Protein AF-A0A6V7LJR9-F1 (afdb_monomer_lite)

Sequence (68 aa):
GKVKLSPGIYAFPFTYVLPTNIPSTFSHENGKIEYTVTAKVDRTDEEFPKAKVHFKVEHLLDLSRYQS

Secondary structure (DSSP, 8-state):
-PPPPPSS--------PPPTTPPPPEEETTEEE-EEEEE----SSS-PPPEEEEE----SS-GGGG--

Foldseek 3Di:
DDDDDDPDDDDDDDDDDDDPPDDWFDDDPVDTDWDKDWDADDDPDPGDDIDIDTDTDDDPPPPVVPPD

InterPro domains:
  IPR011021 Arrestin-like, N-terminal [PF00339] (2-63)
  IPR014752 Arrestin-like, C-terminal domain superfamily [G3DSA:2.60.40.640] (1-67)
  IPR014756 Immunoglobulin E-set [SSF81296] (3-64)

Organism: NCBI:txid1563983

Structure (mmCIF, N/CA/C/O backbone):
data_AF-A0A6V7LJR9-F1
#
_entry.id   AF-A0A6V7LJR9-F1
#
loop_
_atom_site.group_PDB
_atom_site.id
_atom_site.type_symbol
_atom_site.label_atom_id
_atom_site.label_alt_id
_atom_site.label_comp_id
_atom_site.label_asym_id
_atom_site.label_entity_id
_atom_site.label_seq_id
_atom_site.pdbx_PDB_ins_code
_atom_site.Cartn_x
_atom_site.Cartn_y
_atom_site.Cartn_z
_atom_site.occupancy
_atom_site.B_iso_or_equiv
_atom_site.auth_seq_id
_atom_site.auth_comp_id
_atom_site.auth_asym_id
_atom_site.auth_atom_id
_atom_site.pdbx_PDB_model_num
ATOM 1 N N . GLY A 1 1 ? -21.873 12.413 9.087 1.00 51.44 1 GLY A N 1
ATOM 2 C CA . GLY A 1 1 ? -22.151 12.137 10.511 1.00 51.44 1 GLY A CA 1
ATOM 3 C C . GLY A 1 1 ? -20.910 11.545 11.145 1.00 51.44 1 GLY A C 1
ATOM 4 O O . GLY A 1 1 ? -20.250 10.761 10.480 1.00 51.44 1 GLY A O 1
ATOM 5 N N . LYS A 1 2 ? -20.550 11.940 12.373 1.00 60.50 2 LYS A N 1
ATOM 6 C CA . LYS A 1 2 ? -19.397 11.360 13.083 1.00 60.50 2 LYS A CA 1
ATOM 7 C C . LYS A 1 2 ? -19.831 10.068 13.780 1.00 60.50 2 LYS A C 1
ATOM 9 O O . LYS A 1 2 ? -20.736 10.104 14.610 1.00 60.50 2 LYS A O 1
ATOM 14 N N . VAL A 1 3 ? -19.206 8.946 13.434 1.00 76.19 3 VAL A N 1
ATOM 15 C CA . VAL A 1 3 ? -19.444 7.648 14.082 1.00 76.19 3 VAL A CA 1
ATOM 16 C C . VAL A 1 3 ? -18.581 7.572 15.342 1.00 76.19 3 VAL A C 1
ATOM 18 O O . VAL A 1 3 ? -17.372 7.783 15.272 1.00 76.19 3 VAL A O 1
ATOM 21 N N . LYS A 1 4 ? -19.190 7.295 16.501 1.00 80.75 4 LYS A N 1
ATOM 22 C CA . LYS A 1 4 ? -18.457 6.996 17.740 1.00 80.75 4 LYS A CA 1
ATOM 23 C C . LYS A 1 4 ? -18.165 5.498 17.784 1.00 80.75 4 LYS A C 1
ATOM 25 O O . LYS A 1 4 ? -19.098 4.702 17.771 1.00 80.75 4 LYS A O 1
ATOM 30 N N . LEU A 1 5 ? -16.888 5.133 17.843 1.00 83.75 5 LEU A N 1
ATOM 31 C CA . LEU A 1 5 ? -16.447 3.749 18.002 1.00 83.75 5 LEU A CA 1
ATOM 32 C C . LEU A 1 5 ? -16.286 3.445 19.497 1.00 83.75 5 LEU A C 1
ATOM 34 O O . LEU A 1 5 ? -15.573 4.159 20.200 1.00 83.75 5 LEU A O 1
ATOM 38 N N . SER A 1 6 ? -16.950 2.401 19.992 1.00 91.50 6 SER A N 1
ATOM 39 C CA . SER A 1 6 ? -16.677 1.845 21.322 1.00 91.50 6 SER A CA 1
ATOM 40 C C . SER A 1 6 ? -15.343 1.085 21.329 1.00 91.50 6 SER A C 1
ATOM 42 O O . SER A 1 6 ? -14.865 0.696 20.259 1.00 91.50 6 SER A O 1
ATOM 44 N N . PRO A 1 7 ? -14.734 0.820 22.497 1.00 91.06 7 PRO A N 1
ATOM 45 C CA . PRO A 1 7 ? -13.581 -0.074 22.577 1.00 91.06 7 PRO A CA 1
ATOM 46 C C . PRO A 1 7 ? -13.886 -1.424 21.916 1.00 91.06 7 PRO A C 1
ATOM 48 O O . PRO A 1 7 ? -14.949 -2.002 22.144 1.00 91.06 7 PRO A O 1
ATOM 51 N N . GLY A 1 8 ? -12.978 -1.904 21.070 1.00 93.19 8 GLY A N 1
ATOM 52 C CA . GLY A 1 8 ? -13.174 -3.130 20.302 1.00 93.19 8 GLY A CA 1
ATOM 53 C C . GLY A 1 8 ? -12.258 -3.212 19.085 1.00 93.19 8 GLY A C 1
ATOM 54 O O . GLY A 1 8 ? -11.454 -2.313 18.832 1.00 93.19 8 GLY A O 1
ATOM 55 N N . ILE A 1 9 ? -12.391 -4.305 18.334 1.00 92.00 9 ILE A N 1
ATOM 56 C CA . ILE A 1 9 ? -11.663 -4.539 17.085 1.00 92.00 9 ILE A CA 1
ATOM 57 C C . ILE A 1 9 ? -12.619 -4.292 15.922 1.00 92.00 9 ILE A C 1
ATOM 59 O O . ILE A 1 9 ? -13.683 -4.902 15.846 1.00 92.00 9 ILE A O 1
ATOM 63 N N . TYR A 1 10 ? -12.213 -3.418 15.005 1.00 90.25 10 TYR A N 1
ATOM 64 C CA . TYR A 1 10 ? -12.966 -3.097 13.798 1.00 90.25 10 TYR A CA 1
ATOM 65 C C . TYR A 1 10 ? -12.181 -3.566 12.578 1.00 90.25 10 TYR A C 1
ATOM 67 O O . TYR A 1 10 ? -11.031 -3.172 12.388 1.00 90.25 10 TYR A O 1
ATOM 75 N N . ALA A 1 11 ? -12.808 -4.399 11.751 1.00 92.38 11 ALA A N 1
ATOM 76 C CA . ALA A 1 11 ? -12.245 -4.863 10.492 1.00 92.38 11 ALA A CA 1
ATOM 77 C C . ALA A 1 11 ? -12.969 -4.189 9.323 1.00 92.38 11 ALA A C 1
ATOM 79 O O . ALA A 1 11 ? -14.195 -4.225 9.242 1.00 92.38 11 ALA A O 1
ATOM 80 N N . PHE A 1 12 ? -12.199 -3.604 8.408 1.00 90.75 12 PHE A N 1
ATOM 81 C CA . PHE A 1 12 ? -12.702 -2.971 7.190 1.00 90.75 12 PHE A CA 1
ATOM 82 C C . PHE A 1 12 ? -12.138 -3.725 5.980 1.00 90.75 12 PHE A C 1
ATOM 84 O O . PHE A 1 12 ? -11.101 -3.327 5.442 1.00 90.75 12 PHE A O 1
ATOM 91 N N . PRO A 1 13 ? -12.740 -4.863 5.590 1.00 94.62 13 PRO A N 1
ATOM 92 C CA . PRO A 1 13 ? -12.274 -5.616 4.436 1.00 94.62 13 PRO A CA 1
ATOM 93 C C . PRO A 1 13 ? -12.451 -4.780 3.167 1.00 94.62 13 PRO A C 1
ATOM 95 O O . PRO A 1 13 ? -13.469 -4.114 2.979 1.00 94.62 13 PRO A O 1
ATOM 98 N N . PHE A 1 14 ? -11.461 -4.832 2.283 1.00 93.56 14 PHE A N 1
ATOM 99 C CA . PHE A 1 14 ? -11.528 -4.205 0.970 1.00 93.56 14 PHE A CA 1
ATOM 100 C C . PHE A 1 14 ? -11.008 -5.175 -0.088 1.00 93.56 14 PHE A C 1
ATOM 102 O O . PHE A 1 14 ? -10.261 -6.112 0.197 1.00 93.56 14 PHE A O 1
ATOM 109 N N . THR A 1 15 ? -11.410 -4.953 -1.332 1.00 95.56 15 THR A N 1
ATOM 110 C CA . THR A 1 15 ? -10.907 -5.692 -2.489 1.00 95.56 15 THR A CA 1
ATOM 111 C C . THR A 1 15 ? -10.769 -4.720 -3.643 1.00 95.56 15 THR A C 1
ATOM 113 O O . THR A 1 15 ? -11.575 -3.803 -3.794 1.00 95.56 15 THR A O 1
ATOM 116 N N . TYR A 1 16 ? -9.726 -4.904 -4.440 1.00 92.25 16 TYR A N 1
ATOM 117 C CA . TYR A 1 16 ? -9.468 -4.084 -5.609 1.00 92.25 16 TYR A CA 1
ATOM 118 C C . TYR A 1 16 ? -8.888 -4.958 -6.715 1.00 92.25 16 TYR A C 1
ATOM 120 O O . TYR A 1 16 ? -8.056 -5.825 -6.449 1.00 92.25 16 TYR A O 1
ATOM 128 N N . VAL A 1 17 ? -9.335 -4.728 -7.948 1.00 93.94 17 VAL A N 1
ATOM 129 C CA . VAL A 1 17 ? -8.796 -5.386 -9.139 1.00 93.94 17 VAL A CA 1
ATOM 130 C C . VAL A 1 17 ? -7.791 -4.441 -9.776 1.00 93.94 17 VAL A C 1
ATOM 132 O O . VAL A 1 17 ? -8.130 -3.307 -10.111 1.00 93.94 17 VAL A O 1
ATOM 135 N N . LEU A 1 18 ? -6.552 -4.903 -9.928 1.00 90.94 18 LEU A N 1
ATOM 136 C CA . LEU A 1 18 ? -5.505 -4.116 -10.568 1.00 90.94 18 LEU A CA 1
ATOM 137 C C . LEU A 1 18 ? -5.842 -3.871 -12.049 1.00 90.94 18 LEU A C 1
ATOM 139 O O . LEU A 1 18 ? -6.358 -4.778 -12.709 1.00 90.94 18 LEU A O 1
ATOM 143 N N . PRO A 1 19 ? -5.531 -2.683 -12.603 1.00 90.69 19 PRO A N 1
ATOM 144 C CA . PRO A 1 19 ? -5.640 -2.466 -14.038 1.00 90.69 19 PRO A CA 1
ATOM 145 C C . PRO A 1 19 ? -4.696 -3.407 -14.796 1.00 90.69 19 PRO A C 1
ATOM 147 O O . PRO A 1 19 ? -3.609 -3.729 -14.324 1.00 90.69 19 PRO A O 1
ATOM 150 N N . THR A 1 20 ? -5.097 -3.831 -15.991 1.00 84.94 20 THR A N 1
ATOM 151 C CA . THR A 1 20 ? -4.397 -4.878 -16.755 1.00 84.94 20 THR A CA 1
ATOM 152 C C . THR A 1 20 ? -3.046 -4.451 -17.329 1.00 84.94 20 THR A C 1
ATOM 154 O O . THR A 1 20 ? -2.198 -5.302 -17.569 1.00 84.94 20 THR A O 1
ATOM 157 N N . ASN A 1 21 ? -2.823 -3.152 -17.543 1.00 86.12 21 ASN A N 1
ATOM 158 C CA . ASN A 1 21 ? -1.619 -2.623 -18.189 1.00 86.12 21 ASN A CA 1
ATOM 159 C C . ASN A 1 21 ? -0.814 -1.709 -17.249 1.00 86.12 21 ASN A C 1
ATOM 161 O O . ASN A 1 21 ? -0.522 -0.558 -17.572 1.00 86.12 21 ASN A O 1
ATOM 165 N N . ILE A 1 22 ? -0.521 -2.198 -16.043 1.00 90.69 22 ILE A N 1
ATOM 166 C CA . ILE A 1 22 ? 0.376 -1.528 -15.088 1.00 90.69 22 ILE A CA 1
ATOM 167 C C . ILE A 1 22 ? 1.757 -2.189 -15.122 1.00 90.69 22 ILE A C 1
ATOM 169 O O . ILE A 1 22 ? 1.811 -3.395 -15.307 1.00 90.69 22 ILE A O 1
ATOM 173 N N . PRO A 1 23 ? 2.870 -1.469 -14.948 1.00 91.06 23 PRO A N 1
ATOM 174 C CA . PRO A 1 23 ? 4.204 -2.073 -14.975 1.00 91.06 23 PRO A CA 1
ATOM 175 C C . PRO A 1 23 ? 4.478 -3.031 -13.800 1.00 91.06 23 PRO A C 1
ATOM 177 O O . PRO A 1 23 ? 3.818 -2.987 -12.763 1.00 91.06 23 PRO A O 1
ATOM 180 N N . SER A 1 24 ? 5.491 -3.891 -13.941 1.00 91.56 24 SER A N 1
ATOM 181 C CA . SER A 1 24 ? 5.996 -4.676 -12.809 1.00 91.56 24 SER A CA 1
ATOM 182 C C . SER A 1 24 ? 6.615 -3.763 -11.750 1.00 9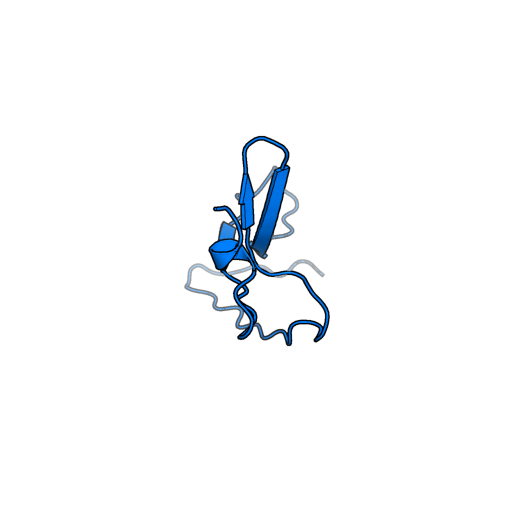1.56 24 SER A C 1
ATOM 184 O O . SER A 1 24 ? 7.140 -2.687 -12.044 1.00 91.56 24 SER A O 1
ATOM 186 N N . THR A 1 25 ? 6.605 -4.226 -10.505 1.00 93.31 25 THR A N 1
ATOM 187 C CA . THR A 1 25 ? 7.392 -3.613 -9.433 1.00 93.31 25 THR A CA 1
ATOM 188 C C . THR A 1 25 ? 8.871 -3.714 -9.778 1.00 93.31 25 THR A C 1
ATOM 190 O O . THR A 1 25 ? 9.359 -4.783 -10.135 1.00 93.31 25 THR A O 1
ATOM 193 N N . PHE A 1 26 ? 9.588 -2.604 -9.664 1.00 90.56 26 PHE A N 1
ATOM 194 C CA . PHE A 1 26 ? 10.989 -2.515 -10.060 1.00 90.56 26 PHE A CA 1
ATOM 195 C C . PHE A 1 26 ? 11.707 -1.482 -9.195 1.00 90.56 26 PHE A C 1
ATOM 197 O O . PHE A 1 26 ? 11.096 -0.519 -8.733 1.00 90.56 26 PHE A O 1
ATOM 204 N N . SER A 1 27 ? 13.008 -1.673 -8.992 1.00 91.88 27 SER A N 1
ATOM 205 C CA . SER A 1 27 ? 13.875 -0.716 -8.313 1.00 91.88 27 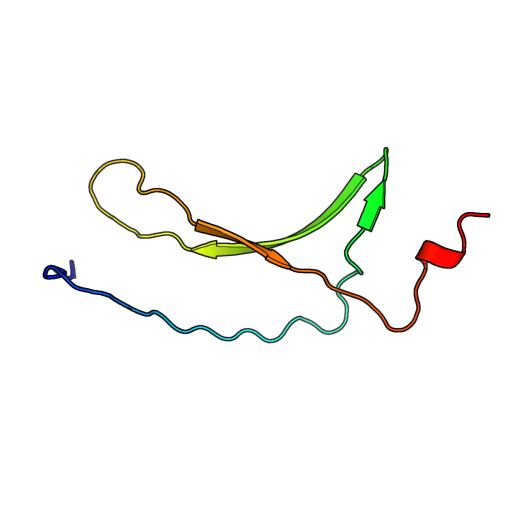SER A CA 1
ATOM 206 C C . SER A 1 27 ? 15.236 -0.693 -8.993 1.00 91.88 27 SER A C 1
ATOM 208 O O . SER A 1 27 ? 15.833 -1.743 -9.207 1.00 91.88 27 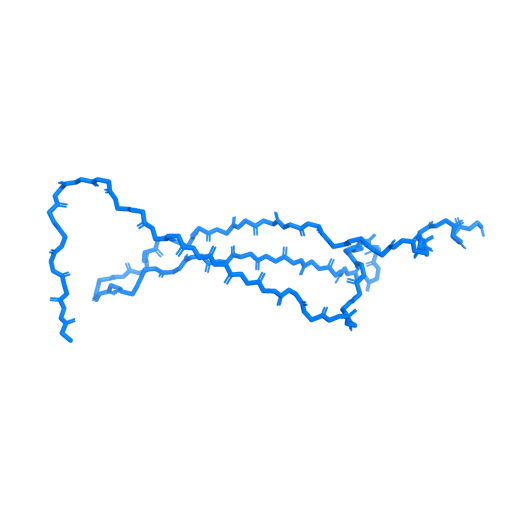SER A O 1
ATOM 210 N N . HIS A 1 28 ? 15.726 0.500 -9.302 1.00 90.88 28 HIS A N 1
ATOM 211 C CA . HIS A 1 28 ? 17.024 0.763 -9.914 1.00 90.88 28 HIS A CA 1
ATOM 212 C C . HIS A 1 28 ? 17.539 2.124 -9.445 1.00 90.88 28 HIS A C 1
ATOM 214 O O . HIS A 1 28 ? 16.797 2.915 -8.863 1.00 90.88 28 HIS A O 1
ATOM 220 N N . GLU A 1 29 ? 18.806 2.421 -9.713 1.00 93.75 29 GLU A N 1
ATOM 221 C CA . GLU A 1 29 ? 19.454 3.669 -9.288 1.00 93.75 29 GLU A CA 1
ATOM 222 C C . GLU A 1 29 ? 18.746 4.914 -9.845 1.00 93.75 29 GLU A C 1
ATOM 224 O O . GLU A 1 29 ? 18.577 5.913 -9.154 1.00 93.75 29 GLU A O 1
ATOM 229 N N . ASN A 1 30 ? 18.248 4.810 -11.079 1.00 92.62 30 ASN A N 1
ATOM 230 C CA . ASN A 1 30 ? 17.549 5.894 -11.776 1.00 92.62 30 ASN A CA 1
ATOM 231 C C . ASN A 1 30 ? 16.043 5.983 -11.463 1.00 92.62 30 ASN A C 1
ATOM 233 O O . ASN A 1 30 ? 15.365 6.858 -11.999 1.00 92.62 30 ASN A O 1
ATOM 237 N N . GLY A 1 31 ? 15.486 5.084 -10.646 1.00 91.44 31 GLY A N 1
ATOM 238 C CA . GLY A 1 31 ? 14.067 5.132 -10.296 1.00 91.44 31 GLY A CA 1
ATOM 239 C C . GLY A 1 31 ? 13.475 3.799 -9.857 1.00 91.44 31 GLY A C 1
ATOM 240 O O . GLY A 1 31 ? 14.096 2.744 -9.948 1.00 91.44 31 GLY A O 1
ATOM 241 N N . LYS A 1 32 ? 12.230 3.852 -9.383 1.00 93.88 32 LYS A N 1
ATOM 242 C CA . LYS A 1 32 ? 11.483 2.674 -8.938 1.00 93.88 32 LYS A CA 1
ATOM 243 C C . LYS A 1 32 ? 10.000 2.786 -9.264 1.00 93.88 32 LYS A C 1
ATOM 245 O O . LYS A 1 32 ? 9.454 3.882 -9.365 1.00 93.88 32 LYS A O 1
ATOM 250 N N . ILE A 1 33 ? 9.355 1.632 -9.361 1.00 93.81 33 ILE A N 1
ATOM 251 C CA . ILE A 1 33 ? 7.908 1.472 -9.469 1.00 93.81 33 ILE A CA 1
ATOM 252 C C . ILE A 1 33 ? 7.477 0.664 -8.250 1.00 93.81 33 ILE A C 1
ATOM 254 O O . ILE A 1 33 ? 7.885 -0.487 -8.097 1.00 93.81 33 ILE A O 1
ATOM 258 N N . GLU A 1 34 ? 6.6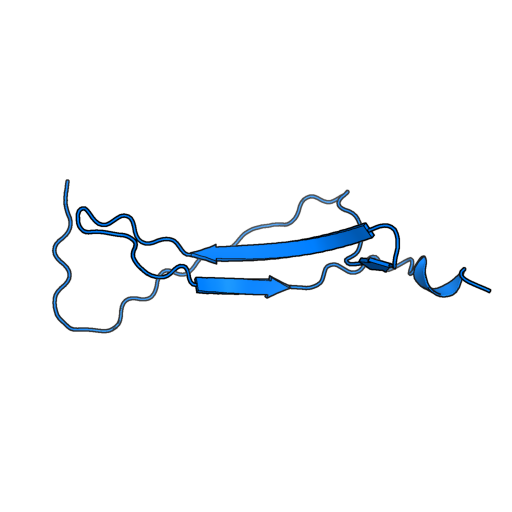78 1.271 -7.372 1.00 95.12 34 GLU A N 1
ATOM 259 C CA . GLU A 1 34 ? 6.200 0.647 -6.137 1.00 95.12 34 GLU A CA 1
ATOM 260 C C . GLU A 1 34 ? 4.682 0.757 -6.001 1.00 95.12 34 GLU A C 1
ATOM 262 O O . GLU A 1 34 ? 4.092 1.804 -6.269 1.00 95.12 34 GLU A O 1
ATOM 267 N N . TYR A 1 35 ? 4.056 -0.323 -5.534 1.00 95.50 35 TYR A N 1
ATOM 268 C CA . TYR A 1 35 ? 2.620 -0.377 -5.290 1.00 95.50 35 TYR A CA 1
ATOM 269 C C . TYR A 1 35 ? 2.341 -0.531 -3.803 1.00 95.50 35 TYR A C 1
ATOM 271 O O . TYR A 1 35 ? 2.971 -1.332 -3.107 1.00 95.50 35 TYR A O 1
ATOM 279 N N . THR A 1 36 ? 1.407 0.275 -3.295 1.00 96.31 36 THR A N 1
ATOM 280 C CA . THR A 1 36 ? 1.102 0.317 -1.863 1.00 96.31 36 THR A CA 1
ATOM 281 C C . THR A 1 36 ? -0.384 0.494 -1.620 1.00 96.31 36 THR A C 1
ATOM 283 O O . THR A 1 36 ? -1.066 1.177 -2.382 1.00 96.31 36 THR A O 1
ATOM 286 N N . VAL A 1 37 ? -0.874 -0.089 -0.530 1.00 96.00 37 VAL A N 1
ATOM 287 C CA . VAL A 1 37 ? -2.189 0.219 0.030 1.00 96.00 37 VAL A CA 1
ATOM 288 C C . VAL A 1 37 ? -1.984 1.038 1.294 1.00 96.00 37 VAL A C 1
ATOM 290 O O . VAL A 1 37 ? -1.180 0.673 2.150 1.00 96.00 37 VAL A O 1
ATOM 293 N N . THR A 1 38 ? -2.701 2.157 1.408 1.00 94.62 38 THR A N 1
ATOM 294 C CA . THR A 1 38 ? -2.653 3.030 2.586 1.00 94.62 38 THR A CA 1
ATOM 295 C C . THR A 1 38 ? -4.040 3.140 3.208 1.00 94.62 38 THR A C 1
ATOM 297 O O . THR A 1 38 ? -4.958 3.640 2.563 1.00 94.62 38 THR A O 1
ATOM 300 N N . ALA A 1 39 ? -4.180 2.730 4.467 1.00 92.56 39 ALA A N 1
ATOM 301 C CA . ALA A 1 39 ? -5.375 2.979 5.263 1.00 92.56 39 ALA A CA 1
ATOM 302 C C . ALA A 1 39 ? -5.226 4.306 6.019 1.00 92.56 39 ALA A C 1
ATOM 304 O O . ALA A 1 39 ? -4.216 4.550 6.688 1.00 92.56 39 ALA A O 1
ATOM 305 N N . LYS A 1 40 ? -6.239 5.168 5.900 1.00 89.88 40 LYS A N 1
ATOM 306 C CA . LYS A 1 40 ? -6.324 6.459 6.590 1.00 89.88 40 LYS A CA 1
ATOM 307 C C . LYS A 1 40 ? -7.617 6.499 7.395 1.00 89.88 40 LYS A C 1
ATOM 309 O O . LYS A 1 40 ? -8.676 6.199 6.853 1.00 89.88 40 LYS A O 1
ATOM 314 N N . VAL A 1 41 ? -7.520 6.883 8.663 1.00 87.44 41 VAL A N 1
ATOM 315 C CA . VAL A 1 41 ? -8.685 7.145 9.512 1.00 87.44 41 VAL A CA 1
ATOM 316 C C . VAL A 1 41 ? -8.925 8.648 9.514 1.00 87.44 41 VAL A C 1
ATOM 318 O O . VAL A 1 41 ? -8.060 9.404 9.950 1.00 87.44 41 VAL A O 1
ATOM 321 N N . ASP A 1 42 ? -10.079 9.075 9.005 1.00 81.88 42 ASP A N 1
ATOM 322 C CA . ASP A 1 42 ? -10.489 10.479 9.033 1.00 81.88 42 ASP A CA 1
ATOM 323 C C . ASP A 1 42 ? -11.092 10.810 10.407 1.00 81.88 42 ASP A C 1
ATOM 325 O O . ASP A 1 42 ? -12.195 10.380 10.758 1.00 81.88 42 ASP A O 1
ATOM 329 N N . ARG A 1 43 ? -10.307 11.505 11.230 1.00 76.75 43 ARG A N 1
ATOM 330 C CA . ARG A 1 43 ? -10.594 11.852 12.625 1.00 76.75 43 ARG A CA 1
ATOM 331 C C . ARG A 1 43 ? -10.397 13.358 12.786 1.00 76.75 43 ARG A C 1
ATOM 333 O O . ARG A 1 43 ? -9.465 13.918 12.233 1.00 76.75 43 ARG A O 1
ATOM 340 N N . THR A 1 44 ? -11.253 14.009 13.577 1.00 71.88 44 THR A N 1
ATOM 341 C CA . THR A 1 44 ? -11.202 15.472 13.777 1.00 71.88 44 THR A CA 1
ATOM 342 C C . THR A 1 44 ? -10.152 15.974 14.767 1.00 71.88 44 THR A C 1
ATOM 344 O O . THR A 1 44 ? -10.088 17.176 14.996 1.00 71.88 44 THR A O 1
ATOM 347 N N . ASP A 1 45 ? -9.345 15.081 15.329 1.00 64.00 45 ASP A N 1
ATOM 348 C CA . ASP A 1 45 ? -8.177 15.427 16.141 1.00 64.00 45 ASP A CA 1
ATOM 349 C C . ASP A 1 45 ? -6.919 15.091 15.316 1.00 64.00 45 ASP A C 1
ATOM 351 O O . ASP A 1 45 ? -7.010 14.280 14.392 1.00 64.00 45 ASP A O 1
ATOM 355 N N . GLU A 1 46 ? -5.778 15.718 15.616 1.00 67.25 46 GLU A N 1
ATOM 356 C CA . GLU A 1 46 ? -4.560 15.684 14.784 1.00 67.25 46 GLU A CA 1
ATOM 357 C C . GLU A 1 46 ? -4.075 14.283 14.348 1.00 67.25 46 GLU A C 1
ATOM 359 O O . GLU A 1 46 ? -4.356 13.266 14.987 1.00 67.25 46 GLU A O 1
ATOM 364 N N . GLU A 1 47 ? -3.344 14.284 13.219 1.00 66.62 47 GLU A N 1
ATOM 365 C CA . GLU A 1 47 ? -2.909 13.159 12.374 1.00 66.62 47 GLU A CA 1
ATOM 366 C C . GLU A 1 47 ? -2.920 11.775 13.041 1.00 66.62 47 GLU A C 1
ATOM 368 O O . GLU A 1 47 ? -1.977 11.355 13.714 1.00 66.62 47 GLU A O 1
ATOM 373 N N . PHE A 1 48 ? -3.969 10.998 12.754 1.00 77.25 48 PHE A N 1
ATOM 374 C CA . PHE A 1 48 ? -3.968 9.578 13.079 1.00 77.25 48 PHE A CA 1
ATOM 375 C C . PHE A 1 48 ? -2.931 8.833 12.214 1.00 77.25 48 PHE A C 1
ATOM 377 O O . PHE A 1 48 ? -2.849 9.094 11.004 1.00 77.25 48 PHE A O 1
ATOM 384 N N . PRO A 1 49 ? -2.165 7.879 12.781 1.00 81.69 49 PRO A N 1
ATOM 385 C CA . PRO A 1 49 ? -1.175 7.122 12.029 1.00 81.69 49 PRO A CA 1
ATOM 386 C C . PRO A 1 49 ? -1.770 6.448 10.792 1.00 81.69 49 PRO A C 1
ATOM 388 O O . PRO A 1 49 ? -2.819 5.803 10.842 1.00 81.69 49 PRO A O 1
ATOM 391 N N . LYS A 1 50 ? -1.069 6.580 9.665 1.00 86.38 50 LYS A N 1
ATOM 392 C CA . LYS A 1 50 ? -1.413 5.889 8.420 1.00 86.38 50 LYS A CA 1
ATOM 393 C C . LYS A 1 50 ? -0.796 4.498 8.463 1.00 86.38 50 LYS A C 1
ATOM 395 O O . LYS A 1 50 ? 0.408 4.370 8.670 1.00 86.38 50 LYS A O 1
ATOM 400 N N . ALA A 1 51 ? -1.596 3.467 8.216 1.00 90.31 51 ALA A N 1
ATOM 401 C CA . ALA A 1 51 ? -1.061 2.133 7.970 1.00 90.31 51 ALA A CA 1
ATOM 402 C C . ALA A 1 51 ? -0.779 1.998 6.473 1.00 90.31 51 ALA A C 1
ATOM 404 O O . ALA A 1 51 ? 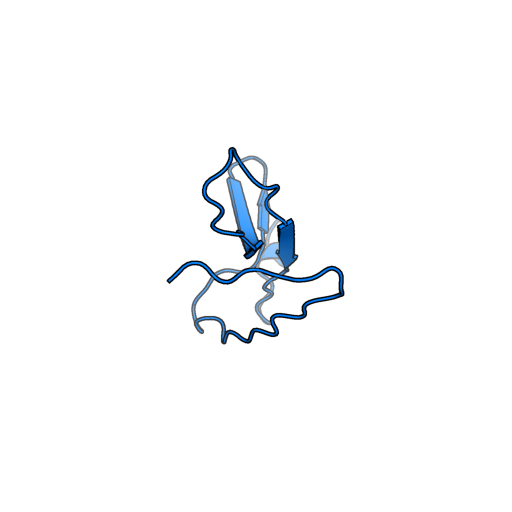-1.663 2.249 5.653 1.00 90.31 51 ALA A O 1
ATOM 405 N N . LYS A 1 52 ? 0.449 1.629 6.108 1.00 94.56 52 LYS A N 1
ATOM 406 C CA . LYS A 1 52 ? 0.878 1.472 4.716 1.00 94.56 52 LYS A CA 1
ATOM 407 C C . LYS A 1 52 ? 1.483 0.087 4.523 1.00 94.56 52 LYS A C 1
ATOM 409 O O . LYS A 1 52 ? 2.362 -0.308 5.280 1.00 94.56 52 LYS A O 1
ATOM 414 N N . VAL A 1 53 ? 1.021 -0.627 3.503 1.00 94.88 53 VAL A N 1
ATOM 415 C CA . VAL A 1 53 ? 1.519 -1.955 3.128 1.00 94.88 53 VAL A CA 1
ATOM 416 C C . VAL A 1 53 ? 1.976 -1.918 1.678 1.00 94.88 53 VAL A C 1
ATOM 418 O O . VAL A 1 53 ? 1.295 -1.351 0.825 1.00 94.88 53 VAL A O 1
ATOM 421 N N . HIS A 1 54 ? 3.132 -2.515 1.403 1.00 95.81 54 HIS A N 1
ATOM 422 C CA . HIS A 1 54 ? 3.660 -2.687 0.053 1.00 95.81 54 HIS A CA 1
ATOM 423 C C . HIS A 1 54 ? 3.210 -4.028 -0.525 1.00 95.81 54 HIS A C 1
ATOM 425 O O . HIS A 1 54 ? 3.138 -5.022 0.197 1.00 95.81 54 HIS A O 1
ATOM 431 N N . PHE A 1 55 ? 2.956 -4.065 -1.829 1.00 93.12 55 PHE A N 1
ATOM 432 C CA . PHE A 1 55 ? 2.731 -5.308 -2.559 1.00 93.12 55 PHE A CA 1
ATOM 433 C C . PHE A 1 55 ? 3.484 -5.291 -3.888 1.00 93.12 55 PHE A C 1
ATOM 435 O O . PHE A 1 55 ? 3.837 -4.228 -4.402 1.00 93.12 55 PHE A O 1
ATOM 442 N N . LYS A 1 56 ? 3.764 -6.483 -4.418 1.00 92.19 56 LYS A N 1
ATOM 443 C CA . LYS A 1 56 ? 4.469 -6.655 -5.687 1.00 92.19 56 LYS A CA 1
ATOM 444 C C . LYS A 1 56 ? 3.487 -6.943 -6.812 1.00 92.19 56 LYS A C 1
ATOM 446 O O . LYS A 1 56 ? 2.516 -7.672 -6.630 1.00 92.19 56 LYS A O 1
ATOM 451 N N . VAL A 1 57 ? 3.786 -6.374 -7.970 1.00 91.56 57 VAL A N 1
ATOM 452 C CA . VAL A 1 57 ? 3.147 -6.663 -9.253 1.00 91.56 57 VAL A CA 1
ATOM 453 C C . VAL A 1 57 ? 4.209 -7.276 -10.154 1.00 91.56 57 VAL A C 1
ATOM 455 O O . VAL A 1 57 ? 5.270 -6.678 -10.327 1.00 91.56 57 VAL A O 1
ATOM 458 N N . GLU A 1 58 ? 3.934 -8.452 -10.707 1.00 86.06 58 GLU A N 1
ATOM 459 C CA . GLU A 1 58 ? 4.844 -9.184 -11.589 1.00 86.06 58 GLU A CA 1
ATOM 460 C C . GLU A 1 58 ? 4.107 -9.558 -12.880 1.00 86.06 58 GLU A C 1
ATOM 462 O O . GLU A 1 58 ? 3.050 -10.189 -12.843 1.00 86.06 58 GLU A O 1
ATOM 467 N N . HIS A 1 59 ? 4.657 -9.156 -14.027 1.00 78.88 59 HIS A N 1
ATOM 468 C CA . HIS A 1 59 ? 4.257 -9.691 -15.329 1.00 78.88 59 HIS A CA 1
ATOM 469 C C . HIS A 1 59 ? 4.941 -11.029 -15.592 1.00 78.88 59 HIS A C 1
ATOM 471 O O . HIS A 1 59 ? 6.112 -11.204 -15.270 1.00 78.88 59 HIS A O 1
ATOM 477 N N . LEU A 1 60 ? 4.236 -11.945 -16.263 1.00 66.75 60 LEU A N 1
ATOM 478 C CA . LEU A 1 60 ? 4.786 -13.235 -16.710 1.00 66.75 60 LEU A CA 1
ATOM 479 C C . LEU A 1 60 ? 6.021 -13.082 -17.618 1.00 66.75 60 LEU A C 1
ATOM 481 O O . LEU A 1 60 ? 6.848 -13.990 -17.682 1.00 66.75 60 LEU A O 1
ATOM 485 N N . LEU A 1 61 ? 6.155 -11.943 -18.308 1.00 59.66 61 LEU A N 1
ATOM 486 C CA . LEU A 1 61 ? 7.355 -11.587 -19.057 1.00 59.66 61 LEU A CA 1
ATOM 487 C C . LEU A 1 61 ? 8.263 -10.718 -18.179 1.00 59.66 61 LEU A C 1
ATOM 489 O O . LEU A 1 61 ? 8.109 -9.500 -18.084 1.00 59.66 61 LEU A O 1
ATOM 493 N N . ASP A 1 62 ? 9.200 -11.374 -17.510 1.00 54.66 62 ASP A N 1
ATOM 494 C CA . ASP A 1 62 ? 10.136 -10.736 -16.597 1.00 54.66 62 ASP A CA 1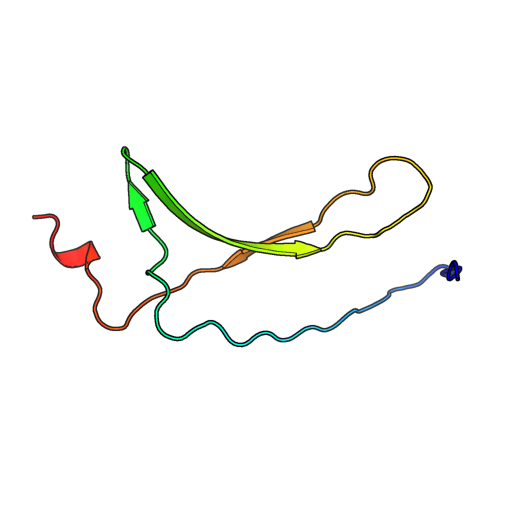
ATOM 495 C C . ASP A 1 62 ? 11.251 -10.006 -17.370 1.00 54.66 62 ASP A C 1
ATOM 497 O O . ASP A 1 62 ? 12.264 -10.590 -17.763 1.00 54.66 62 ASP A O 1
ATOM 501 N N . LEU A 1 63 ? 11.056 -8.705 -17.607 1.00 55.34 63 LEU A N 1
ATOM 502 C CA . LEU A 1 63 ? 12.052 -7.825 -18.233 1.00 55.34 63 LEU A CA 1
ATOM 503 C C . LEU A 1 63 ? 13.311 -7.629 -17.364 1.00 55.34 63 LEU A C 1
ATOM 505 O O . LEU A 1 63 ? 14.303 -7.096 -17.859 1.00 55.34 63 LEU A O 1
ATOM 509 N N . SER A 1 64 ? 13.316 -8.083 -16.100 1.00 56.75 64 SER A N 1
ATOM 510 C CA . SER A 1 64 ? 14.509 -8.020 -15.242 1.00 56.75 64 SER A CA 1
ATOM 511 C C . SER A 1 64 ? 15.631 -8.965 -15.691 1.00 56.75 64 SER A C 1
ATOM 513 O O . SER A 1 64 ? 16.780 -8.780 -15.300 1.00 56.75 64 SER A O 1
ATOM 515 N N . ARG A 1 65 ? 15.337 -9.930 -16.576 1.00 53.16 65 ARG A N 1
ATOM 516 C CA . ARG A 1 65 ? 16.326 -10.877 -17.118 1.00 53.16 65 ARG A CA 1
ATOM 517 C C . ARG A 1 65 ? 17.179 -10.330 -18.267 1.00 53.16 65 ARG A C 1
ATOM 519 O O . ARG A 1 65 ? 18.087 -11.028 -18.702 1.00 53.16 65 ARG A O 1
ATOM 526 N N . TYR A 1 66 ? 16.903 -9.122 -18.761 1.00 53.41 66 TYR A N 1
ATOM 527 C CA . TYR A 1 66 ? 17.622 -8.531 -19.901 1.00 53.41 66 TYR A CA 1
ATOM 528 C C . TYR A 1 66 ? 18.671 -7.477 -19.516 1.00 53.41 66 TYR A C 1
ATOM 530 O O . TYR A 1 66 ? 19.224 -6.823 -20.396 1.00 53.41 66 TYR A O 1
ATOM 538 N N . GLN A 1 67 ? 18.982 -7.314 -18.227 1.00 48.50 67 GLN A N 1
ATOM 539 C CA . GLN A 1 67 ? 20.166 -6.557 -17.810 1.00 48.50 67 GLN A CA 1
ATOM 540 C C . GLN A 1 67 ? 21.383 -7.496 -17.787 1.00 48.50 67 GLN A C 1
ATOM 542 O O . GLN A 1 67 ? 21.751 -8.016 -16.735 1.00 48.50 67 GLN A O 1
ATOM 547 N N . SER A 1 68 ? 21.944 -7.766 -18.971 1.00 41.81 68 SER A N 1
ATOM 548 C CA . SER A 1 68 ? 23.239 -8.438 -19.177 1.00 41.81 68 SER A CA 1
ATOM 549 C C . SER A 1 68 ? 24.281 -7.451 -19.676 1.00 41.81 68 SER A C 1
ATOM 551 O O . SER A 1 68 ? 23.927 -6.731 -20.639 1.00 41.81 68 SER A O 1
#

pLDDT: mean 83.09, std 14.53, range [41.81, 96.31]

Radius of gyration: 18.17 Å; chains: 1; bounding box: 45×29×42 Å